Protein AF-A0A9P7ZT78-F1 (afdb_monomer_lite)

Secondary structure (DSSP, 8-state):
----EEEEEEE-----------SSSHHHHHTTTT-TTEEEEEE-HHHHHHHHTTS--EEEESSPPPTT--EEEEEE-TTT-EEEEEEEE---B-TT-S--SS-TTHHHHHTT---GGGGGGGGG----------------

Organism: NCBI:txid2614577

InterPro domains:
  IPR015947 PUA-like superfamily [SSF88697] (40-92)

Foldseek 3Di:
DQAKKKKFWAWPDDPDDDDDDPDPCPVVVVVVPDDLQEDEDEAEPLVVVCVVVVLAGMDMDSDFRPQSHFKYQYQHDPPVRGRDTMTGIHGIDQQPGQDPPNRPCNVCRNVSNDDPVVSVVSPPDPPPDPDDDDDDDDDD

pLDDT: mean 72.6, std 21.21, range [35.34, 94.69]

Radius of gyration: 20.34 Å; chains: 1; bounding box: 54×62×49 Å

Sequence (140 aa):
MSTTKAVVVTIKSRKQSQSSTQTIHHQQILLNMATKHDIFMSIKPAHMENIASGLKNHEYRKYKLPDEVRRIWFYTTAPTSAVCYIAEVSCAKEPGEVPENGGIGNADFNADRYEIADQRKIETKPSSAIHEGTQKTRPS

Structure (mmCIF, N/CA/C/O backbone):
data_AF-A0A9P7ZT78-F1
#
_entry.id   AF-A0A9P7ZT78-F1
#
loop_
_atom_site.group_PDB
_atom_site.id
_atom_site.type_symbol
_atom_site.label_atom_id
_atom_site.label_alt_id
_atom_site.label_comp_id
_atom_site.label_asym_id
_atom_site.label_entity_id
_atom_site.label_seq_id
_atom_site.pdbx_PDB_ins_code
_atom_site.Cartn_x
_atom_site.Cartn_y
_atom_site.Cartn_z
_atom_site.occupancy
_atom_site.B_iso_or_equiv
_atom_site.auth_seq_id
_atom_site.auth_comp_id
_atom_site.auth_asym_id
_atom_site.auth_atom_id
_atom_site.pdbx_PDB_model_num
ATOM 1 N N . MET A 1 1 ? 12.143 -19.283 -0.589 1.00 47.78 1 MET A N 1
ATOM 2 C CA . MET A 1 1 ? 12.228 -17.913 -0.033 1.00 47.78 1 MET A CA 1
ATOM 3 C C . MET A 1 1 ? 10.916 -17.204 -0.355 1.00 47.78 1 MET A C 1
ATOM 5 O O . MET A 1 1 ? 10.454 -17.348 -1.476 1.00 47.78 1 MET A O 1
ATOM 9 N N . SER A 1 2 ? 10.258 -16.553 0.613 1.00 50.06 2 SER A N 1
ATOM 10 C CA . SER A 1 2 ? 8.979 -15.854 0.377 1.00 50.06 2 SER A CA 1
ATOM 11 C C . SER A 1 2 ? 9.260 -14.495 -0.264 1.00 50.06 2 SER A C 1
ATOM 13 O O . SER A 1 2 ? 9.736 -13.597 0.425 1.00 50.06 2 SER A O 1
ATOM 15 N N . THR A 1 3 ? 9.004 -14.358 -1.563 1.00 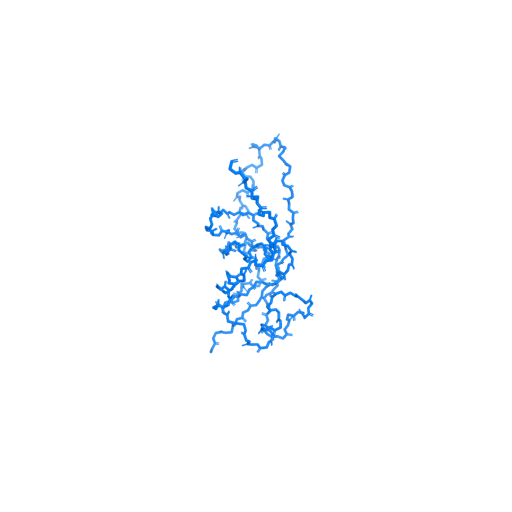63.88 3 THR A N 1
ATOM 16 C CA . THR A 1 3 ? 9.242 -13.120 -2.324 1.00 63.88 3 THR A CA 1
ATOM 17 C C . THR A 1 3 ? 8.261 -12.023 -1.906 1.00 63.88 3 THR A C 1
ATOM 19 O O . THR A 1 3 ? 7.054 -12.264 -1.820 1.00 63.88 3 THR A O 1
ATOM 22 N N . THR A 1 4 ? 8.770 -10.817 -1.654 1.00 73.31 4 THR A N 1
ATOM 23 C CA . THR A 1 4 ? 7.949 -9.620 -1.421 1.00 73.31 4 THR A CA 1
ATOM 24 C C . THR A 1 4 ? 7.203 -9.257 -2.709 1.00 73.31 4 THR A C 1
ATOM 26 O O . THR A 1 4 ? 7.767 -9.328 -3.793 1.00 73.31 4 THR A O 1
ATOM 29 N N . LYS A 1 5 ? 5.937 -8.859 -2.599 1.00 81.31 5 LYS A N 1
ATOM 30 C CA . LYS A 1 5 ? 5.072 -8.389 -3.686 1.00 81.31 5 LYS A CA 1
ATOM 31 C C . LYS A 1 5 ? 4.696 -6.935 -3.452 1.00 81.31 5 LYS A C 1
ATOM 33 O O . LYS A 1 5 ? 4.555 -6.513 -2.301 1.00 81.31 5 LYS A O 1
ATOM 38 N N . ALA A 1 6 ? 4.496 -6.189 -4.529 1.00 75.69 6 ALA A N 1
ATOM 39 C CA . ALA A 1 6 ? 4.059 -4.800 -4.481 1.00 75.69 6 ALA A CA 1
ATOM 40 C C . ALA A 1 6 ? 2.648 -4.651 -5.052 1.00 75.69 6 ALA A C 1
ATOM 42 O O . ALA A 1 6 ? 2.278 -5.358 -5.982 1.00 75.69 6 ALA A O 1
ATOM 43 N N . VAL A 1 7 ? 1.871 -3.693 -4.559 1.00 78.12 7 VAL A N 1
ATOM 44 C CA . VAL A 1 7 ? 0.658 -3.216 -5.238 1.00 78.12 7 VAL A CA 1
ATOM 45 C C . VAL A 1 7 ? 0.733 -1.711 -5.398 1.00 78.12 7 VAL A C 1
ATOM 47 O O . VAL A 1 7 ? 1.145 -1.018 -4.470 1.00 78.12 7 VAL A O 1
ATOM 50 N N . VAL A 1 8 ? 0.353 -1.197 -6.571 1.00 77.81 8 VAL A N 1
ATOM 51 C CA . VAL A 1 8 ? 0.186 0.252 -6.757 1.00 77.81 8 VAL A CA 1
ATOM 52 C C . VAL A 1 8 ? -0.916 0.702 -5.817 1.00 77.81 8 VAL A C 1
ATOM 54 O O . VAL A 1 8 ? -1.990 0.106 -5.815 1.00 77.81 8 VAL A O 1
ATOM 57 N N . VAL A 1 9 ? -0.670 1.762 -5.058 1.00 75.31 9 VAL A N 1
ATOM 58 C CA . VAL A 1 9 ? -1.671 2.353 -4.175 1.00 75.31 9 VAL A CA 1
ATOM 59 C C . VAL A 1 9 ? -1.980 3.746 -4.684 1.00 75.31 9 VAL A C 1
ATOM 61 O O . VAL A 1 9 ? -1.145 4.641 -4.612 1.00 75.31 9 VAL A O 1
ATOM 64 N N . THR A 1 10 ? -3.187 3.932 -5.211 1.00 72.31 10 THR A N 1
ATOM 65 C CA . THR A 1 10 ? -3.682 5.252 -5.610 1.00 72.31 10 THR A CA 1
ATOM 66 C C . THR A 1 10 ? -4.795 5.667 -4.660 1.00 72.31 10 THR A C 1
ATOM 68 O O . THR A 1 10 ? -5.890 5.102 -4.689 1.00 72.31 10 THR A O 1
ATOM 71 N N . ILE A 1 11 ? -4.532 6.654 -3.797 1.00 73.19 11 ILE A N 1
ATOM 72 C CA . ILE A 1 11 ? -5.579 7.222 -2.942 1.00 73.19 11 ILE A CA 1
ATOM 73 C C . ILE A 1 11 ? -6.467 8.114 -3.802 1.00 73.19 11 ILE A C 1
ATOM 75 O O . ILE A 1 11 ? -6.040 9.162 -4.287 1.00 73.19 11 ILE A O 1
ATOM 79 N N . LYS A 1 12 ? -7.740 7.742 -3.941 1.00 56.75 12 LYS A N 1
ATOM 80 C CA . LYS A 1 12 ? -8.749 8.700 -4.387 1.00 56.75 12 LYS A CA 1
ATOM 81 C C . LYS A 1 12 ? -9.072 9.598 -3.203 1.00 56.75 12 LYS A C 1
ATOM 83 O O . LYS A 1 12 ? -9.791 9.204 -2.290 1.00 56.75 12 LYS A O 1
ATOM 88 N N . SER A 1 13 ? -8.502 10.800 -3.203 1.00 43.47 13 SER A N 1
ATOM 89 C CA . SER A 1 13 ? -8.878 11.852 -2.259 1.00 43.47 13 SER A CA 1
ATOM 90 C C . SER A 1 13 ? -10.402 12.030 -2.311 1.00 43.47 13 SER A C 1
ATOM 92 O O . SER A 1 13 ? -10.973 12.367 -3.348 1.00 43.47 13 SER A O 1
ATOM 94 N N . ARG A 1 14 ? -11.081 11.763 -1.191 1.00 45.81 14 ARG A N 1
ATOM 95 C CA . ARG A 1 14 ? -12.460 12.196 -0.975 1.00 45.81 14 ARG A CA 1
ATOM 96 C C . ARG A 1 14 ? -12.425 13.257 0.115 1.00 45.81 14 ARG A C 1
ATOM 98 O O . ARG A 1 14 ? -12.356 12.926 1.294 1.00 45.81 14 ARG A O 1
ATOM 105 N N . LYS A 1 15 ? -12.530 14.532 -0.267 1.00 37.22 15 LYS A N 1
ATOM 106 C CA . LYS A 1 15 ? -13.043 15.552 0.657 1.00 37.22 15 LYS A CA 1
ATOM 107 C C . LYS A 1 15 ? -14.477 15.146 0.999 1.00 37.22 15 LYS A C 1
ATOM 109 O O . LYS A 1 15 ? -15.344 15.183 0.130 1.00 37.22 15 LYS A O 1
ATOM 114 N N . GLN A 1 16 ? -14.730 14.703 2.227 1.00 38.25 16 GLN A N 1
ATOM 115 C CA . GLN A 1 16 ? -16.103 14.565 2.701 1.00 38.25 16 GLN A CA 1
ATOM 116 C C . GLN A 1 16 ? -16.643 15.971 2.984 1.00 38.25 16 GLN A C 1
ATOM 118 O O . GLN A 1 16 ? -16.274 16.583 3.981 1.00 38.25 16 GLN A O 1
ATOM 123 N N . SER A 1 17 ? -17.502 16.494 2.108 1.00 37.69 17 SER A N 1
ATOM 124 C CA . SER A 1 17 ? -18.487 17.487 2.532 1.00 37.69 17 SER A CA 1
ATOM 125 C C . SER A 1 17 ? -19.637 16.729 3.194 1.00 37.69 17 SER A C 1
ATOM 127 O O . SER A 1 17 ? -20.194 15.788 2.625 1.00 37.69 17 SER A O 1
ATOM 129 N N . GLN A 1 18 ? -19.962 17.089 4.433 1.00 38.69 18 GLN A N 1
ATOM 130 C CA . GLN A 1 18 ? -21.164 16.586 5.087 1.00 38.69 18 GLN A CA 1
ATOM 131 C C . GLN A 1 18 ? -22.381 17.238 4.419 1.00 38.69 18 GLN A C 1
ATOM 133 O O . GLN A 1 18 ? -22.514 18.458 4.429 1.00 38.69 18 GLN A O 1
ATOM 138 N N . SER A 1 19 ? -23.270 16.431 3.840 1.00 38.62 19 SER A N 1
ATOM 139 C CA . SER A 1 19 ? -24.644 16.843 3.555 1.00 38.62 19 SER A CA 1
ATOM 140 C C . SER A 1 19 ? -25.603 15.745 4.006 1.00 38.62 19 SER A C 1
ATOM 142 O O . SER A 1 19 ? -25.396 14.552 3.776 1.00 38.62 19 SER A O 1
ATOM 144 N N . SER A 1 20 ? -26.608 16.185 4.749 1.00 47.03 20 SER A N 1
ATOM 145 C CA . SER A 1 20 ? -27.579 15.423 5.516 1.00 47.03 20 SER A CA 1
ATOM 146 C C . SER A 1 20 ? -28.669 14.821 4.630 1.00 47.03 20 SER A C 1
ATOM 148 O O . SER A 1 20 ? -29.655 15.486 4.324 1.00 47.03 20 SER A O 1
ATOM 150 N N . THR A 1 21 ? -28.552 13.545 4.259 1.00 43.66 21 THR A N 1
ATOM 151 C CA . THR A 1 21 ? -29.731 12.714 3.929 1.00 43.66 21 THR A CA 1
ATOM 152 C C . THR A 1 21 ? -29.418 11.234 4.159 1.00 43.66 21 THR A C 1
ATOM 154 O O . THR A 1 21 ? -29.275 10.428 3.243 1.00 43.66 21 THR A O 1
ATOM 157 N N . GLN A 1 22 ? -29.226 10.873 5.424 1.00 55.59 22 GLN A N 1
ATOM 158 C CA . GLN A 1 22 ? -28.696 9.579 5.841 1.00 55.59 22 GLN A CA 1
ATOM 159 C C . GLN A 1 22 ? -29.794 8.766 6.534 1.00 55.59 22 GLN A C 1
ATOM 161 O O . GLN A 1 22 ? -29.801 8.656 7.753 1.00 55.59 22 GLN A O 1
ATOM 166 N N . THR A 1 23 ? -30.774 8.232 5.794 1.00 42.44 23 THR A N 1
ATOM 167 C CA . THR A 1 23 ? -31.719 7.266 6.403 1.00 42.44 23 THR A CA 1
ATOM 168 C C . THR A 1 23 ? -32.253 6.204 5.437 1.00 42.44 23 THR A C 1
ATOM 170 O O . THR A 1 23 ? -32.383 5.058 5.846 1.00 42.44 23 THR A O 1
ATOM 173 N N . ILE A 1 24 ? -32.458 6.486 4.142 1.00 45.22 24 ILE A N 1
ATOM 174 C CA . ILE A 1 24 ? -33.071 5.491 3.227 1.00 45.22 24 ILE A CA 1
ATOM 175 C C . ILE A 1 24 ? -32.034 4.652 2.439 1.00 45.22 24 ILE A C 1
ATOM 177 O O . ILE A 1 24 ? -32.293 3.499 2.115 1.00 45.22 24 ILE A O 1
ATOM 181 N N . HIS A 1 25 ? -30.799 5.132 2.238 1.00 49.66 25 HIS A N 1
ATOM 182 C CA . HIS A 1 25 ? -29.732 4.356 1.568 1.00 49.66 25 HIS A CA 1
ATOM 183 C C . HIS A 1 25 ? -28.991 3.345 2.466 1.00 49.66 25 HIS A C 1
ATOM 185 O O . HIS A 1 25 ? -28.163 2.577 1.974 1.00 49.66 25 HIS A O 1
ATOM 191 N N . HIS A 1 26 ? -29.262 3.327 3.774 1.00 43.81 26 HIS A N 1
ATOM 192 C CA . HIS A 1 26 ? -28.486 2.534 4.733 1.00 43.81 26 HIS A CA 1
ATOM 193 C C . HIS A 1 26 ? -28.674 1.016 4.550 1.00 43.81 26 HIS A C 1
ATOM 195 O O . HIS A 1 26 ? -27.724 0.259 4.731 1.00 43.81 26 HIS A O 1
ATOM 201 N N . GLN A 1 27 ? -29.853 0.563 4.107 1.00 41.97 27 GLN A N 1
ATOM 202 C CA . GLN A 1 27 ? -30.130 -0.873 3.955 1.00 41.97 27 GLN A CA 1
ATOM 203 C C . GLN A 1 27 ? -29.657 -1.459 2.612 1.00 41.97 27 GLN A C 1
ATOM 205 O O . GLN A 1 27 ? -29.278 -2.626 2.565 1.00 41.97 27 GLN A O 1
ATOM 210 N N . GLN A 1 28 ? -29.565 -0.657 1.543 1.00 44.84 28 GLN A N 1
ATOM 211 C CA . GLN A 1 28 ? -29.076 -1.137 0.238 1.00 44.84 28 GLN A CA 1
ATOM 212 C C . GLN A 1 28 ? -27.539 -1.209 0.165 1.00 44.84 28 GLN A C 1
ATOM 214 O O . GLN A 1 28 ? -26.981 -1.977 -0.613 1.00 44.84 28 GLN A O 1
ATOM 219 N N . ILE A 1 29 ? -26.841 -0.413 0.982 1.00 49.38 29 ILE A N 1
ATOM 220 C CA . ILE A 1 29 ? -25.375 -0.321 0.996 1.00 49.38 29 ILE A CA 1
ATOM 221 C C . ILE A 1 29 ? -24.736 -1.501 1.752 1.00 49.38 29 ILE A C 1
ATOM 223 O O . ILE A 1 29 ? -23.662 -1.952 1.366 1.00 49.38 29 ILE A O 1
ATOM 227 N N . LEU A 1 30 ? -25.404 -2.060 2.768 1.00 44.56 30 LEU A N 1
ATOM 228 C CA . LEU A 1 30 ? -24.874 -3.172 3.571 1.00 44.56 30 LEU A CA 1
ATOM 229 C C . LEU A 1 30 ? -24.900 -4.532 2.849 1.00 44.56 30 LEU A C 1
ATOM 231 O O . LEU A 1 30 ? -24.096 -5.404 3.167 1.00 44.56 30 LEU A O 1
ATOM 235 N N . LEU A 1 31 ? -25.753 -4.704 1.833 1.00 43.78 31 LEU A N 1
ATOM 236 C CA . LEU A 1 31 ? -25.910 -5.973 1.106 1.00 43.78 31 LEU A CA 1
ATOM 237 C C . LEU A 1 31 ? -24.877 -6.205 -0.013 1.00 43.78 31 LEU A C 1
ATOM 239 O O . LEU A 1 31 ? -24.851 -7.285 -0.594 1.00 43.78 31 LEU A O 1
ATOM 243 N N . ASN A 1 32 ? -23.993 -5.238 -0.288 1.00 47.53 32 ASN A N 1
ATOM 244 C CA . ASN A 1 32 ? -22.931 -5.373 -1.297 1.00 47.53 32 ASN A CA 1
ATOM 245 C C . ASN A 1 32 ? -21.506 -5.329 -0.697 1.00 47.53 32 ASN A C 1
ATOM 247 O O . ASN A 1 32 ? -20.524 -5.195 -1.419 1.00 47.53 32 ASN A O 1
ATOM 251 N N . MET A 1 33 ? -21.377 -5.406 0.632 1.00 46.31 33 MET A N 1
ATOM 252 C CA . MET A 1 33 ? -20.143 -5.091 1.382 1.00 46.31 33 MET A CA 1
ATOM 253 C C . MET A 1 33 ? -19.169 -6.262 1.583 1.00 46.31 33 MET A C 1
ATOM 255 O O . MET A 1 33 ? -18.256 -6.176 2.398 1.00 46.31 33 MET A O 1
ATOM 259 N N . ALA A 1 34 ? -19.325 -7.350 0.835 1.00 52.81 34 ALA A N 1
ATOM 260 C CA . ALA A 1 34 ? -18.327 -8.416 0.785 1.00 52.81 34 ALA A CA 1
ATOM 261 C C . ALA A 1 34 ? -18.131 -8.894 -0.655 1.00 52.81 34 ALA A C 1
ATOM 263 O O . ALA A 1 34 ? -18.138 -10.089 -0.947 1.00 52.81 34 ALA A O 1
ATOM 264 N N . THR A 1 35 ? -17.981 -7.959 -1.595 1.00 58.97 35 THR A N 1
ATOM 265 C CA . THR A 1 35 ? -17.410 -8.344 -2.888 1.00 58.97 35 THR A CA 1
ATOM 266 C C . THR A 1 35 ? -15.938 -8.695 -2.664 1.00 58.97 35 THR A C 1
ATOM 268 O O . THR A 1 35 ? -15.252 -8.013 -1.904 1.00 58.97 35 THR A O 1
ATOM 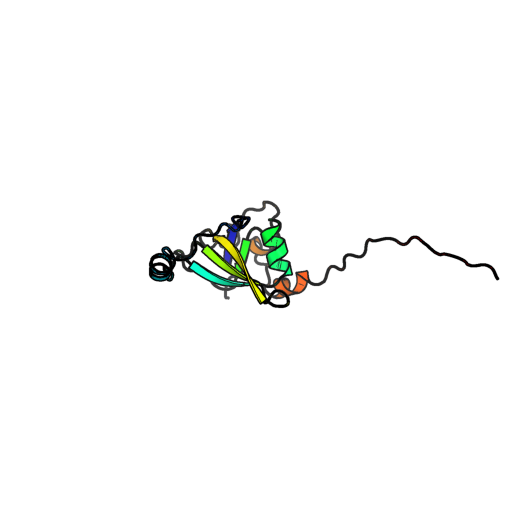271 N N . LYS A 1 36 ? -15.421 -9.738 -3.328 1.00 65.19 36 LYS A N 1
ATOM 272 C CA . LYS A 1 36 ? -14.005 -10.178 -3.260 1.00 65.19 36 LYS A CA 1
ATOM 273 C C . LYS A 1 36 ? -12.982 -9.082 -3.637 1.00 65.19 36 LYS A C 1
ATOM 275 O O . LYS A 1 36 ? -11.782 -9.331 -3.642 1.00 65.19 36 LYS A O 1
ATOM 280 N N . HIS A 1 37 ? -13.458 -7.889 -3.986 1.00 89.25 37 HIS A N 1
ATOM 281 C CA . HIS A 1 37 ? -12.693 -6.753 -4.467 1.00 89.25 37 HIS A CA 1
ATOM 282 C C . HIS A 1 37 ? -12.200 -5.816 -3.354 1.00 89.25 37 HIS A C 1
ATOM 284 O O . HIS A 1 37 ? -11.303 -5.017 -3.618 1.00 89.25 37 HIS A O 1
ATOM 290 N N . ASP A 1 38 ? -12.746 -5.901 -2.137 1.00 90.69 38 ASP A N 1
ATOM 291 C CA . ASP A 1 38 ? -12.405 -5.005 -1.027 1.00 90.69 38 ASP A CA 1
ATOM 292 C C . ASP A 1 38 ? -11.715 -5.751 0.115 1.00 90.69 38 ASP A C 1
ATOM 294 O O . ASP A 1 38 ? -12.191 -6.794 0.561 1.00 90.69 38 ASP A O 1
ATOM 298 N N . ILE A 1 39 ? -10.619 -5.190 0.632 1.00 90.25 39 ILE A N 1
ATOM 299 C CA . ILE A 1 39 ? -9.941 -5.710 1.828 1.00 90.25 39 ILE A CA 1
ATOM 300 C C . ILE A 1 39 ? -9.628 -4.598 2.829 1.00 90.25 39 ILE A C 1
ATOM 302 O O . ILE A 1 39 ? -9.511 -3.428 2.463 1.00 90.25 39 ILE A O 1
ATOM 306 N N . PHE A 1 40 ? -9.412 -4.983 4.086 1.00 91.88 40 PHE A N 1
ATOM 307 C CA . PHE A 1 40 ? -8.823 -4.117 5.105 1.00 91.88 40 PHE A CA 1
ATOM 308 C C . PHE A 1 40 ? -7.326 -4.376 5.236 1.00 91.88 40 PHE A C 1
ATOM 310 O O . PHE A 1 40 ? -6.866 -5.517 5.166 1.00 91.88 40 PHE A O 1
ATOM 317 N N . MET A 1 41 ? -6.562 -3.311 5.465 1.00 90.06 41 MET A N 1
ATOM 318 C CA . MET A 1 41 ? -5.123 -3.400 5.663 1.00 90.06 41 MET A CA 1
ATOM 319 C C . MET A 1 41 ? -4.667 -2.428 6.744 1.00 90.06 41 MET A C 1
ATOM 321 O O . MET A 1 41 ? -4.847 -1.219 6.626 1.00 90.06 41 MET A O 1
ATOM 325 N N . SER A 1 42 ? -4.028 -2.955 7.786 1.00 91.69 42 SER A N 1
ATOM 326 C CA . SER A 1 42 ? -3.368 -2.118 8.785 1.00 91.69 42 SER A CA 1
ATOM 327 C C . SER A 1 42 ? -2.085 -1.513 8.219 1.00 91.69 42 SER A C 1
ATOM 329 O O . SER A 1 42 ? -1.322 -2.200 7.525 1.00 91.69 42 SER A O 1
ATOM 331 N N . ILE A 1 43 ? -1.835 -0.247 8.547 1.00 90.44 43 ILE A N 1
ATOM 332 C CA . ILE A 1 43 ? -0.657 0.508 8.120 1.00 90.44 43 ILE A CA 1
ATOM 333 C C . ILE A 1 43 ? -0.222 1.507 9.200 1.00 90.44 43 ILE A C 1
ATOM 335 O O . ILE A 1 43 ? -1.053 2.061 9.918 1.00 90.44 43 ILE A O 1
ATOM 339 N N . LYS A 1 44 ? 1.088 1.740 9.343 1.00 91.50 44 LYS A N 1
ATOM 340 C CA . LYS A 1 44 ? 1.605 2.741 10.290 1.00 91.50 44 LYS A CA 1
ATOM 341 C C . LYS A 1 44 ? 1.361 4.175 9.778 1.00 91.50 44 LYS A C 1
ATOM 343 O O . LYS A 1 44 ? 1.443 4.381 8.564 1.00 91.50 44 LYS A O 1
ATOM 348 N N . PRO A 1 45 ? 1.198 5.171 10.674 1.00 92.38 45 PRO A N 1
ATOM 349 C CA . PRO A 1 45 ? 1.003 6.578 10.306 1.00 92.38 45 PRO A CA 1
ATOM 350 C C . PRO A 1 45 ? 2.010 7.117 9.281 1.00 92.38 45 PRO A C 1
ATOM 352 O O . PRO A 1 45 ? 1.595 7.578 8.225 1.00 92.38 45 PRO A O 1
ATOM 355 N N . ALA A 1 46 ? 3.319 6.948 9.506 1.00 90.56 46 ALA A N 1
ATOM 356 C CA . ALA A 1 46 ? 4.353 7.472 8.601 1.00 90.56 46 ALA A CA 1
ATOM 357 C C . ALA A 1 46 ? 4.270 6.904 7.168 1.00 90.56 46 ALA A C 1
ATOM 359 O O . ALA A 1 46 ? 4.536 7.596 6.188 1.00 90.56 46 ALA A O 1
ATOM 360 N N . HIS A 1 47 ? 3.880 5.634 7.014 1.00 89.38 47 HIS A N 1
ATOM 361 C CA . HIS A 1 47 ? 3.647 5.062 5.682 1.00 89.38 47 HIS A CA 1
ATOM 362 C C . HIS A 1 47 ? 2.382 5.620 5.061 1.00 89.38 47 HIS A C 1
ATOM 364 O O . HIS A 1 47 ? 2.375 5.925 3.872 1.00 89.38 47 HIS A O 1
ATOM 370 N N . MET A 1 48 ? 1.330 5.778 5.863 1.00 91.94 48 MET A N 1
ATOM 371 C CA . MET A 1 48 ? 0.081 6.338 5.378 1.00 91.94 48 MET A CA 1
ATOM 372 C C . MET A 1 48 ? 0.256 7.785 4.907 1.00 91.94 48 MET A C 1
ATOM 374 O O . MET A 1 48 ? -0.266 8.135 3.856 1.00 91.94 48 MET A O 1
ATOM 378 N N . GLU A 1 49 ? 1.040 8.597 5.615 1.00 91.88 49 GLU A N 1
ATOM 379 C CA . GLU A 1 49 ? 1.400 9.961 5.209 1.00 91.88 49 GLU A CA 1
ATOM 380 C C . GLU A 1 49 ? 2.165 9.981 3.881 1.00 91.88 49 GLU A C 1
ATOM 382 O O . GLU A 1 49 ? 1.831 10.755 2.982 1.00 91.88 49 GLU A O 1
ATOM 387 N N . ASN A 1 50 ? 3.142 9.087 3.705 1.00 91.88 50 ASN A N 1
ATOM 388 C CA . ASN A 1 50 ? 3.879 8.968 2.445 1.00 91.88 50 ASN A CA 1
ATOM 389 C C . ASN A 1 50 ? 2.981 8.527 1.281 1.00 91.88 50 ASN A C 1
ATOM 391 O O . ASN A 1 50 ? 3.149 8.998 0.160 1.00 91.88 50 ASN A O 1
ATOM 395 N N . ILE A 1 51 ? 2.018 7.638 1.527 1.00 91.94 51 ILE A N 1
ATOM 396 C CA . ILE A 1 51 ? 1.058 7.218 0.499 1.00 91.94 51 ILE A CA 1
ATOM 397 C C . ILE A 1 51 ? 0.072 8.353 0.195 1.00 91.94 51 ILE A C 1
ATOM 399 O O . ILE A 1 51 ? -0.194 8.636 -0.970 1.00 91.94 51 ILE A O 1
ATOM 403 N N . ALA A 1 52 ? -0.441 9.043 1.215 1.00 90.62 52 ALA A N 1
ATOM 404 C CA . ALA A 1 52 ? -1.389 10.144 1.049 1.00 90.62 52 ALA A CA 1
ATOM 405 C C . ALA A 1 52 ? -0.784 11.370 0.359 1.00 90.62 52 ALA A C 1
ATOM 407 O O . ALA A 1 52 ? -1.481 12.051 -0.389 1.00 90.62 52 ALA A O 1
ATOM 408 N N . SER A 1 53 ? 0.511 11.614 0.556 1.00 90.06 53 SER A N 1
ATOM 409 C CA . SER A 1 53 ? 1.277 12.632 -0.172 1.00 90.06 53 SER A CA 1
ATOM 410 C C . SER A 1 53 ? 1.747 12.175 -1.560 1.00 90.06 53 SER A C 1
ATOM 412 O O . SER A 1 53 ? 2.273 12.984 -2.319 1.00 90.06 53 SER A O 1
ATOM 414 N N . GLY A 1 54 ? 1.566 10.897 -1.912 1.00 89.25 54 GLY A N 1
ATOM 415 C CA . GLY A 1 54 ? 1.995 10.318 -3.188 1.00 89.25 54 GLY A CA 1
ATOM 416 C C . GLY A 1 54 ? 3.489 9.987 -3.282 1.00 89.25 54 GLY A C 1
ATOM 417 O O . GLY A 1 54 ? 3.918 9.432 -4.291 1.00 89.25 54 GLY A O 1
ATOM 418 N N . LEU A 1 55 ? 4.277 10.262 -2.236 1.00 90.38 55 LEU A N 1
ATOM 419 C CA . LEU A 1 55 ? 5.702 9.916 -2.165 1.00 90.38 55 LEU A CA 1
ATOM 420 C C . LEU A 1 55 ? 5.928 8.397 -2.199 1.00 90.38 55 LEU A C 1
ATOM 422 O O . LEU A 1 55 ? 6.889 7.910 -2.793 1.00 90.38 55 LEU A O 1
ATOM 426 N N . LYS A 1 56 ? 5.026 7.630 -1.580 1.00 90.88 56 LYS A N 1
ATOM 427 C CA . LYS A 1 56 ? 4.987 6.166 -1.651 1.00 90.88 56 LYS A CA 1
ATOM 428 C C . LYS A 1 56 ? 3.812 5.737 -2.523 1.00 90.88 56 LYS A C 1
ATOM 430 O O . LYS A 1 56 ? 2.668 5.755 -2.089 1.00 90.88 56 LYS A O 1
ATOM 435 N N . ASN A 1 57 ? 4.104 5.316 -3.748 1.00 91.69 57 ASN A N 1
ATOM 436 C CA . ASN A 1 57 ? 3.084 4.951 -4.737 1.00 91.69 57 ASN A CA 1
ATOM 437 C C . ASN A 1 57 ? 2.842 3.434 -4.858 1.00 91.69 57 ASN A C 1
ATOM 439 O O . ASN A 1 57 ? 1.930 3.013 -5.571 1.00 91.69 57 ASN A O 1
ATOM 443 N N . HIS A 1 58 ? 3.620 2.615 -4.143 1.00 92.25 58 HIS A N 1
ATOM 444 C CA . HIS A 1 58 ? 3.413 1.172 -4.029 1.00 92.25 58 HIS A CA 1
ATOM 445 C C . HIS A 1 58 ? 3.500 0.723 -2.567 1.00 92.25 58 HIS A C 1
ATOM 447 O O . HIS A 1 58 ? 4.379 1.166 -1.822 1.00 92.25 58 HIS 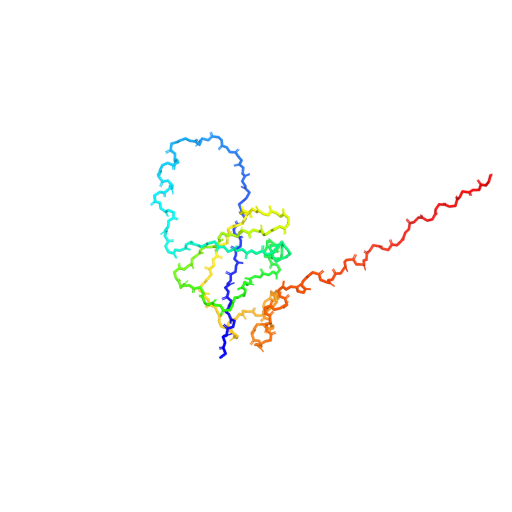A O 1
ATOM 453 N N . GLU A 1 59 ? 2.606 -0.174 -2.156 1.00 92.00 59 GLU A N 1
ATOM 454 C CA . GLU A 1 59 ? 2.643 -0.858 -0.860 1.00 92.00 59 GLU A CA 1
ATOM 455 C C . GLU A 1 59 ? 3.217 -2.264 -1.027 1.00 92.00 59 GLU A C 1
ATOM 457 O O . GLU A 1 59 ? 2.844 -2.987 -1.949 1.00 92.00 59 GLU A O 1
ATOM 462 N N . TYR A 1 60 ? 4.124 -2.648 -0.127 1.00 90.31 60 TYR A N 1
ATOM 463 C CA . TYR A 1 60 ? 4.925 -3.869 -0.247 1.00 90.31 60 TYR A CA 1
ATOM 464 C C . TYR A 1 60 ? 4.563 -4.870 0.854 1.00 90.31 60 TYR A C 1
ATOM 466 O O . TYR A 1 60 ? 4.539 -4.520 2.037 1.00 90.31 60 TYR A O 1
ATOM 474 N N . ARG A 1 61 ? 4.305 -6.131 0.491 1.00 87.56 61 ARG A N 1
ATOM 475 C CA . ARG A 1 61 ? 3.896 -7.209 1.409 1.00 87.56 61 ARG A CA 1
ATOM 476 C C . ARG A 1 61 ? 4.598 -8.520 1.076 1.00 87.56 61 ARG A C 1
ATOM 478 O O . ARG A 1 61 ? 4.915 -8.785 -0.069 1.00 87.56 61 ARG A O 1
ATOM 485 N N . LYS A 1 62 ? 4.800 -9.393 2.067 1.00 83.19 62 LYS A N 1
ATOM 486 C CA . LYS A 1 62 ? 5.378 -10.741 1.853 1.00 83.19 62 LYS A CA 1
ATOM 487 C C . LYS A 1 62 ? 4.451 -11.713 1.121 1.00 83.19 62 LYS A C 1
ATOM 489 O O . LYS A 1 62 ? 4.877 -12.804 0.764 1.00 83.19 62 LYS A O 1
ATOM 494 N N . TYR A 1 63 ? 3.187 -11.342 0.964 1.00 84.00 63 TYR A N 1
ATOM 495 C CA . TYR A 1 63 ? 2.157 -12.153 0.340 1.00 84.00 63 TYR A CA 1
ATOM 496 C C . TYR A 1 63 ? 1.554 -11.399 -0.841 1.00 84.00 63 TYR A C 1
ATOM 498 O O . TYR A 1 63 ? 1.438 -10.171 -0.817 1.00 84.00 63 TYR A O 1
ATOM 506 N N . LYS A 1 64 ? 1.158 -12.156 -1.865 1.00 84.94 64 LYS A N 1
ATOM 507 C CA . LYS A 1 64 ? 0.406 -11.637 -3.004 1.00 84.94 64 LYS A CA 1
ATOM 508 C C . LYS A 1 64 ? -1.033 -11.374 -2.558 1.00 84.94 64 LYS A C 1
ATOM 510 O O . LYS A 1 64 ? -1.628 -12.219 -1.889 1.00 84.94 64 LYS A O 1
ATOM 515 N N . LEU A 1 65 ? -1.588 -10.218 -2.915 1.00 86.81 65 LEU A N 1
ATOM 516 C CA . LEU A 1 65 ? -3.034 -10.028 -2.811 1.00 86.81 65 LEU A CA 1
ATOM 517 C C . LEU A 1 65 ? -3.739 -10.865 -3.891 1.00 86.81 65 LEU A C 1
ATOM 519 O O . LEU A 1 65 ? -3.167 -11.039 -4.968 1.00 86.81 65 LEU A O 1
ATOM 523 N N . PRO A 1 66 ? -4.957 -11.375 -3.634 1.00 88.75 66 PRO A N 1
ATOM 524 C CA . PRO A 1 66 ? -5.780 -11.957 -4.690 1.00 88.75 66 PRO A CA 1
ATOM 525 C C . PRO A 1 66 ? -5.958 -10.967 -5.850 1.00 88.75 66 PRO A C 1
ATOM 527 O O . PRO A 1 66 ? -6.129 -9.768 -5.616 1.00 88.75 66 PRO A O 1
ATOM 530 N N . ASP A 1 67 ? -5.925 -11.458 -7.091 1.00 88.12 67 ASP A N 1
ATOM 531 C CA . ASP A 1 67 ? -5.992 -10.617 -8.299 1.00 88.12 67 ASP A CA 1
ATOM 532 C C . ASP A 1 67 ? -7.361 -9.922 -8.452 1.00 88.12 67 ASP A C 1
ATOM 534 O O . ASP A 1 67 ? -7.524 -8.952 -9.197 1.00 88.12 67 ASP A O 1
ATOM 538 N N . GLU A 1 68 ? -8.363 -10.393 -7.711 1.00 89.31 68 GLU A N 1
ATOM 539 C CA . GLU A 1 68 ? -9.674 -9.775 -7.617 1.00 89.31 68 GLU A CA 1
ATOM 540 C C . GLU A 1 68 ? -9.663 -8.496 -6.779 1.00 89.31 68 GLU A C 1
ATOM 542 O O . GLU A 1 68 ? -10.554 -7.673 -6.972 1.00 89.31 68 GLU A O 1
ATOM 547 N N . VAL A 1 69 ? -8.698 -8.280 -5.879 1.00 90.38 69 VAL A N 1
ATOM 548 C CA . VAL A 1 69 ? -8.685 -7.094 -5.009 1.00 90.38 69 VAL A CA 1
ATOM 549 C C . VAL A 1 69 ? -8.518 -5.827 -5.846 1.00 90.38 69 VAL A C 1
ATOM 551 O O . VAL A 1 69 ? -7.567 -5.682 -6.608 1.00 90.38 69 VAL A O 1
ATOM 554 N N . ARG A 1 70 ? -9.446 -4.881 -5.681 1.00 90.31 70 ARG A N 1
ATOM 555 C CA . ARG A 1 70 ? -9.458 -3.578 -6.364 1.00 90.31 70 ARG A CA 1
ATOM 556 C C . ARG A 1 70 ? -9.369 -2.402 -5.415 1.00 90.31 70 ARG A C 1
ATOM 558 O O . ARG A 1 70 ? -8.934 -1.336 -5.848 1.00 90.31 70 ARG A O 1
ATOM 565 N N . ARG A 1 71 ? -9.766 -2.560 -4.148 1.00 91.69 71 ARG A N 1
ATOM 566 C CA . ARG A 1 71 ? -9.664 -1.487 -3.156 1.00 91.69 71 ARG A CA 1
ATOM 567 C C . ARG A 1 71 ? -9.171 -1.988 -1.810 1.00 91.69 71 ARG A C 1
ATOM 569 O O . ARG A 1 71 ? -9.504 -3.083 -1.357 1.00 91.69 71 ARG A O 1
ATOM 576 N N . ILE A 1 72 ? -8.396 -1.132 -1.158 1.00 92.12 72 ILE A N 1
ATOM 577 C CA . ILE A 1 72 ? -7.883 -1.351 0.188 1.00 92.12 72 ILE A CA 1
ATOM 578 C C . ILE A 1 72 ? -8.403 -0.242 1.093 1.00 92.12 72 ILE A C 1
ATOM 580 O O . ILE A 1 72 ? -8.192 0.939 0.821 1.00 92.12 72 ILE A O 1
ATOM 584 N N . TRP A 1 73 ? -9.048 -0.638 2.185 1.00 93.81 73 TRP A N 1
ATOM 585 C CA . TRP A 1 73 ? -9.419 0.225 3.297 1.00 93.81 73 TRP A CA 1
ATOM 586 C C . TRP A 1 73 ? -8.280 0.212 4.313 1.00 93.81 73 TRP A C 1
ATOM 588 O O . TRP A 1 73 ? -8.020 -0.805 4.965 1.00 93.81 73 TRP A O 1
ATOM 598 N N . PHE A 1 74 ? -7.569 1.330 4.430 1.00 91.25 74 PHE A N 1
ATOM 599 C CA . PHE A 1 74 ? -6.430 1.433 5.329 1.00 91.25 74 PHE A CA 1
ATOM 600 C C . PHE A 1 74 ? -6.878 1.791 6.739 1.00 91.25 74 PHE A C 1
ATOM 602 O O . PHE A 1 74 ? -7.389 2.886 6.980 1.00 91.25 74 PHE A O 1
ATOM 609 N N . TYR A 1 75 ? -6.629 0.871 7.669 1.00 92.56 75 TYR A N 1
ATOM 610 C CA . TYR A 1 75 ? -6.651 1.151 9.097 1.00 92.56 75 TYR A CA 1
ATOM 611 C C . TYR A 1 75 ? -5.285 1.703 9.503 1.00 92.56 75 TYR A C 1
ATOM 613 O O . TYR A 1 75 ? -4.293 0.968 9.559 1.00 92.56 75 TYR A O 1
ATOM 621 N N . THR A 1 76 ? -5.220 3.000 9.780 1.00 91.44 76 THR A N 1
ATOM 622 C CA . THR A 1 76 ? -4.008 3.610 10.319 1.00 91.44 76 THR A CA 1
ATOM 623 C C . THR A 1 76 ? -3.897 3.226 11.788 1.00 91.44 76 THR A C 1
ATOM 625 O O . THR A 1 76 ? -4.815 3.476 12.570 1.00 91.44 76 THR A O 1
ATOM 628 N N . THR A 1 77 ? -2.784 2.603 12.174 1.00 91.00 77 THR A N 1
ATOM 629 C CA . THR A 1 77 ? -2.549 2.179 13.561 1.00 91.00 77 THR A CA 1
ATOM 630 C C . THR A 1 77 ? -2.390 3.379 14.503 1.00 91.00 77 THR A C 1
ATOM 632 O O . THR A 1 77 ? -2.487 4.535 14.088 1.00 91.00 77 THR A O 1
ATOM 635 N N . ALA A 1 78 ? -2.138 3.120 15.788 1.00 90.69 78 ALA A N 1
ATOM 636 C CA . ALA A 1 78 ? -1.907 4.170 16.776 1.00 90.69 78 ALA A CA 1
ATOM 637 C C . ALA A 1 78 ? -0.858 5.208 16.299 1.00 90.69 78 ALA A C 1
ATOM 639 O O . ALA A 1 78 ? 0.114 4.821 15.638 1.00 90.69 78 ALA A O 1
ATOM 640 N N . PRO A 1 79 ? -1.046 6.504 16.622 1.00 94.69 79 PRO A N 1
ATOM 641 C CA . PRO A 1 79 ? -2.110 7.048 17.477 1.00 94.69 79 PRO A CA 1
ATOM 642 C C . PRO A 1 79 ? -3.452 7.286 16.763 1.00 94.69 79 PRO A C 1
ATOM 644 O O . PRO A 1 79 ? -4.439 7.556 17.435 1.00 94.69 79 PRO A O 1
ATOM 647 N N . THR A 1 80 ? -3.517 7.178 15.432 1.00 92.94 80 THR A N 1
ATOM 648 C CA . THR A 1 80 ? -4.746 7.450 14.667 1.00 92.94 80 THR A CA 1
ATOM 649 C C . THR A 1 80 ? -5.850 6.438 14.967 1.00 92.94 80 THR A C 1
ATOM 651 O O . THR A 1 80 ? -6.988 6.833 15.196 1.00 92.94 80 THR A O 1
ATOM 654 N N . SER A 1 81 ? -5.510 5.144 14.975 1.00 94.31 81 SER A N 1
ATOM 655 C CA . SER A 1 81 ? -6.412 4.031 15.316 1.00 94.31 81 SER A CA 1
ATOM 656 C C . SER A 1 81 ? -7.776 4.085 14.610 1.00 94.31 81 SER A C 1
ATOM 658 O O . SER A 1 81 ? -8.819 3.853 15.221 1.00 94.31 81 SER A O 1
ATOM 660 N N . ALA A 1 82 ? -7.780 4.411 13.315 1.00 91.12 82 ALA A N 1
ATOM 661 C CA . ALA A 1 82 ? -9.001 4.597 12.538 1.00 91.12 82 ALA A CA 1
ATOM 662 C C . ALA A 1 82 ? -8.805 4.247 11.058 1.00 91.12 82 ALA A C 1
ATOM 664 O O . ALA A 1 82 ? -7.695 4.294 10.521 1.00 91.12 82 ALA A O 1
ATOM 665 N N . VAL A 1 83 ? -9.910 3.918 10.383 1.00 91.69 83 VAL A N 1
ATOM 666 C CA . VAL A 1 83 ? -9.943 3.775 8.923 1.00 91.69 83 VAL A CA 1
ATOM 667 C C . VAL A 1 83 ? -10.147 5.155 8.307 1.00 91.69 83 VAL A C 1
ATOM 669 O O . VAL A 1 83 ? -11.242 5.709 8.375 1.00 91.69 83 VAL A O 1
ATOM 672 N N . CYS A 1 84 ? -9.090 5.720 7.725 1.00 83.88 84 CYS A N 1
ATOM 673 C CA . CYS A 1 84 ? -9.112 7.092 7.199 1.00 83.88 84 CYS A CA 1
ATOM 674 C C . CYS A 1 84 ? -9.028 7.160 5.671 1.00 83.88 84 CYS A C 1
ATOM 676 O O . CYS A 1 84 ? -9.435 8.159 5.081 1.00 83.88 84 CYS A O 1
ATOM 678 N N . TYR A 1 85 ? -8.506 6.113 5.026 1.00 87.38 85 TYR A N 1
ATOM 679 C CA . TYR A 1 85 ? -8.185 6.138 3.603 1.00 87.38 85 TYR A CA 1
ATOM 680 C C . TYR A 1 85 ? -8.698 4.895 2.889 1.00 87.38 85 TYR A C 1
ATOM 682 O O . TYR A 1 85 ? -8.662 3.785 3.421 1.00 87.38 85 TYR A O 1
ATOM 690 N N . ILE A 1 86 ? -9.129 5.100 1.647 1.00 90.50 86 ILE A N 1
ATOM 691 C CA . ILE A 1 86 ? -9.418 4.038 0.690 1.00 90.50 86 ILE A CA 1
ATOM 692 C C . ILE A 1 86 ? -8.505 4.273 -0.504 1.00 90.50 86 ILE A C 1
ATOM 694 O O . ILE A 1 86 ? -8.439 5.389 -1.027 1.00 90.50 86 ILE A O 1
ATOM 698 N N . ALA A 1 87 ? -7.818 3.229 -0.943 1.00 89.56 87 ALA A N 1
ATOM 699 C CA . ALA A 1 87 ? -7.047 3.265 -2.171 1.00 89.56 87 ALA A CA 1
ATOM 700 C C . ALA A 1 87 ? -7.615 2.304 -3.199 1.00 89.56 87 ALA A C 1
ATOM 702 O O . ALA A 1 87 ? -8.057 1.211 -2.854 1.00 89.56 87 ALA A O 1
ATOM 703 N N . GLU A 1 88 ? -7.546 2.707 -4.460 1.00 91.44 88 GLU A N 1
ATOM 704 C CA . GLU A 1 88 ? -7.652 1.780 -5.577 1.00 91.44 88 GLU A CA 1
ATOM 705 C C . GLU A 1 88 ? -6.284 1.166 -5.849 1.00 91.44 88 GLU A C 1
ATOM 707 O O . GLU A 1 88 ? -5.253 1.843 -5.742 1.00 91.44 88 GLU A O 1
ATOM 712 N N . VAL A 1 89 ? -6.288 -0.122 -6.181 1.00 90.62 89 VAL A N 1
ATOM 713 C CA . VAL A 1 89 ? -5.065 -0.891 -6.393 1.00 90.62 89 VAL A CA 1
ATOM 714 C C . VAL A 1 89 ? -5.070 -1.633 -7.721 1.00 90.62 89 VAL A C 1
ATOM 716 O O . VAL A 1 89 ? -6.116 -2.014 -8.251 1.00 90.62 89 VAL A O 1
ATOM 719 N N . SER A 1 90 ? -3.868 -1.816 -8.263 1.00 89.50 90 SER A N 1
ATOM 720 C CA . SER A 1 90 ? -3.616 -2.691 -9.407 1.00 89.50 90 SER A CA 1
ATOM 721 C C . SER A 1 90 ? -3.458 -4.147 -8.966 1.00 89.50 90 SER A C 1
ATOM 723 O O . SER A 1 90 ? -3.380 -4.442 -7.772 1.00 89.50 90 SER A O 1
ATOM 725 N N . CYS A 1 91 ? -3.281 -5.044 -9.939 1.00 88.00 91 CYS A N 1
ATOM 726 C CA . CYS A 1 91 ? -2.725 -6.368 -9.674 1.00 88.00 91 CYS A CA 1
ATOM 727 C C . CYS A 1 91 ? -1.362 -6.259 -8.972 1.00 88.00 91 CYS A C 1
ATOM 729 O O . CYS A 1 91 ? -0.664 -5.238 -9.088 1.00 88.00 91 CYS A O 1
ATOM 731 N N . ALA A 1 92 ? -0.999 -7.320 -8.252 1.00 89.56 92 ALA A N 1
ATOM 732 C CA . ALA A 1 92 ? 0.304 -7.423 -7.617 1.00 89.56 92 ALA A CA 1
ATOM 733 C C . ALA A 1 92 ? 1.430 -7.448 -8.658 1.00 89.56 92 A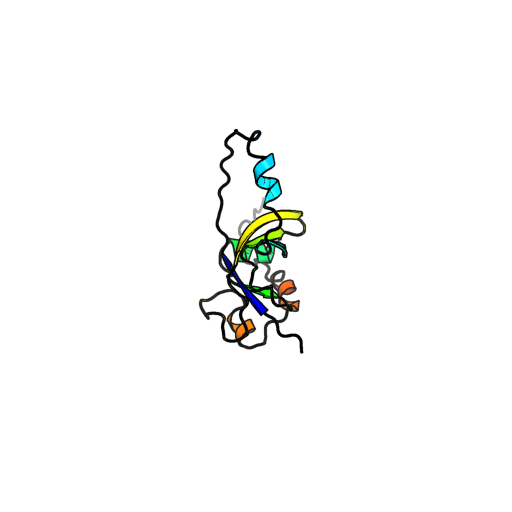LA A C 1
ATOM 735 O O . ALA A 1 92 ? 1.261 -7.991 -9.747 1.00 89.56 92 ALA A O 1
ATOM 736 N N . LYS A 1 93 ? 2.564 -6.865 -8.278 1.00 91.12 93 LYS A N 1
ATOM 737 C CA . LYS A 1 93 ? 3.788 -6.753 -9.062 1.00 91.12 93 LYS A CA 1
ATOM 738 C C . LYS A 1 93 ? 4.938 -7.478 -8.383 1.00 91.12 93 LYS A C 1
ATOM 740 O O . LYS A 1 93 ? 5.030 -7.506 -7.148 1.00 91.12 93 LYS A O 1
ATOM 745 N N . GLU A 1 94 ? 5.815 -8.005 -9.216 1.00 90.25 94 GLU A N 1
ATOM 746 C CA . GLU A 1 94 ? 7.074 -8.651 -8.879 1.00 90.25 94 GLU A CA 1
ATOM 747 C C . GLU A 1 94 ? 8.256 -7.669 -8.963 1.00 90.25 94 GLU A C 1
ATOM 749 O O . GLU A 1 94 ? 8.156 -6.625 -9.621 1.00 90.25 94 GLU A O 1
ATOM 754 N N . PRO A 1 95 ? 9.387 -7.982 -8.306 1.00 90.44 95 PRO A N 1
ATOM 755 C CA . PRO A 1 95 ? 10.647 -7.278 -8.522 1.00 90.44 95 PRO A CA 1
ATOM 756 C C . PRO A 1 95 ? 10.974 -7.151 -10.019 1.00 90.44 95 PRO A C 1
ATOM 758 O O . PRO A 1 95 ? 10.935 -8.129 -10.763 1.00 90.44 95 PRO A O 1
ATOM 761 N N . GLY A 1 96 ? 11.259 -5.927 -10.465 1.00 90.88 96 GLY A N 1
ATOM 762 C CA . GLY A 1 96 ? 11.506 -5.573 -11.866 1.00 90.88 96 GLY A CA 1
ATOM 763 C C . GLY A 1 96 ? 10.284 -5.007 -12.602 1.00 90.88 96 GLY A C 1
ATOM 764 O O . GLY A 1 96 ? 10.445 -4.389 -13.652 1.00 90.88 96 GLY A O 1
ATOM 765 N N . GLU A 1 97 ? 9.071 -5.152 -12.057 1.00 91.94 97 GLU A N 1
ATOM 766 C CA . GLU A 1 97 ? 7.827 -4.670 -12.685 1.00 91.94 97 GLU A CA 1
ATOM 767 C C . GLU A 1 97 ? 7.350 -3.309 -12.147 1.00 91.94 97 GLU A C 1
ATOM 769 O O . GLU A 1 97 ? 6.403 -2.706 -12.669 1.00 91.94 97 GLU A O 1
ATOM 774 N N . VAL A 1 98 ? 7.961 -2.806 -11.071 1.00 91.38 98 VAL A N 1
ATOM 775 C CA . VAL A 1 98 ? 7.606 -1.504 -10.496 1.00 91.38 98 VAL A CA 1
ATOM 776 C C . VAL A 1 98 ? 8.308 -0.389 -11.285 1.00 91.38 98 VAL A C 1
ATOM 778 O O . VAL A 1 98 ? 9.518 -0.443 -11.461 1.00 91.38 98 VAL A O 1
ATOM 781 N N . PRO A 1 99 ? 7.609 0.656 -11.763 1.00 89.88 99 PRO A N 1
ATOM 782 C CA . PRO A 1 99 ? 8.274 1.758 -12.456 1.00 89.88 99 PRO A CA 1
ATOM 783 C C . PRO A 1 99 ? 9.245 2.531 -11.551 1.00 89.88 99 PRO A C 1
ATOM 785 O O . PRO A 1 99 ? 8.888 2.918 -10.435 1.00 89.88 99 PRO A O 1
ATOM 788 N N . GLU A 1 100 ? 10.428 2.861 -12.070 1.00 86.62 100 GLU A N 1
ATOM 789 C CA . GLU A 1 100 ? 11.429 3.717 -11.408 1.00 86.62 100 GLU A CA 1
ATOM 790 C C . GLU A 1 100 ? 11.075 5.210 -11.529 1.00 86.62 100 GLU A C 1
ATOM 792 O O . GLU A 1 100 ? 11.832 6.031 -12.039 1.00 86.62 100 GLU A O 1
ATOM 797 N N . ASN A 1 101 ? 9.871 5.572 -11.088 1.00 86.19 101 ASN A N 1
ATOM 798 C CA . ASN A 1 101 ? 9.321 6.927 -11.182 1.00 86.19 101 ASN A CA 1
ATOM 799 C C . ASN A 1 101 ? 9.515 7.761 -9.900 1.00 86.19 101 ASN A C 1
ATOM 801 O O . ASN A 1 101 ? 8.769 8.711 -9.667 1.00 86.19 101 ASN A O 1
ATOM 805 N N . GLY A 1 102 ? 10.480 7.388 -9.053 1.00 83.44 102 GLY A N 1
ATOM 806 C CA . GLY A 1 102 ? 10.803 8.103 -7.813 1.00 83.44 102 GLY A CA 1
ATOM 807 C C . GLY A 1 102 ? 9.945 7.746 -6.592 1.00 83.44 102 GLY A C 1
ATOM 808 O O . GLY A 1 102 ? 10.066 8.404 -5.563 1.00 83.44 102 GLY A O 1
ATOM 809 N N . GLY A 1 103 ? 9.098 6.713 -6.668 1.00 89.94 103 GLY A N 1
ATOM 810 C CA . GLY A 1 103 ? 8.352 6.218 -5.508 1.00 89.94 103 GLY A CA 1
ATOM 811 C C . GLY A 1 103 ? 9.266 5.629 -4.427 1.00 89.94 103 GLY A C 1
ATOM 812 O O . GLY A 1 103 ? 10.197 4.877 -4.726 1.00 89.94 103 GLY A O 1
ATOM 813 N N . ILE A 1 104 ? 8.989 5.943 -3.157 1.00 90.81 104 ILE A N 1
ATOM 814 C CA . ILE A 1 104 ? 9.760 5.427 -2.017 1.00 90.81 104 ILE A CA 1
ATOM 815 C C . ILE A 1 104 ? 9.771 3.890 -2.036 1.00 90.81 104 ILE A C 1
ATOM 817 O O . ILE A 1 104 ? 8.733 3.238 -1.883 1.00 90.81 104 ILE A O 1
ATOM 821 N N . GLY A 1 105 ? 10.975 3.324 -2.150 1.00 89.06 105 GLY A N 1
ATOM 822 C CA . GLY A 1 105 ? 11.230 1.885 -2.100 1.00 89.06 105 GLY A CA 1
ATOM 823 C C . GLY A 1 105 ? 11.168 1.153 -3.441 1.00 89.06 105 GLY A C 1
ATOM 824 O O . GLY A 1 105 ? 11.422 -0.046 -3.441 1.00 89.06 105 GLY A O 1
ATOM 825 N N . ASN A 1 106 ? 10.866 1.828 -4.560 1.00 92.31 106 ASN A N 1
ATOM 826 C CA . ASN A 1 106 ? 10.742 1.176 -5.873 1.00 92.31 106 ASN A CA 1
ATOM 827 C C . ASN A 1 106 ? 12.064 0.516 -6.307 1.00 92.31 106 ASN A C 1
ATOM 829 O O . ASN A 1 106 ? 12.088 -0.689 -6.547 1.00 92.31 106 ASN A O 1
ATOM 833 N N . ALA A 1 107 ? 13.164 1.276 -6.290 1.00 91.56 107 ALA A N 1
ATOM 834 C CA . ALA A 1 107 ? 14.493 0.787 -6.665 1.00 91.56 107 ALA A CA 1
ATOM 835 C C . ALA A 1 107 ? 14.981 -0.375 -5.789 1.00 91.56 107 ALA A C 1
ATOM 837 O O . ALA A 1 107 ? 15.566 -1.338 -6.283 1.00 91.56 107 ALA A O 1
ATOM 838 N N . ASP A 1 108 ? 14.730 -0.308 -4.479 1.00 90.12 108 ASP A N 1
ATOM 839 C CA . ASP A 1 108 ? 15.121 -1.380 -3.563 1.00 90.12 108 ASP A CA 1
ATOM 840 C C . ASP A 1 108 ? 14.247 -2.621 -3.730 1.00 90.12 108 ASP A C 1
ATOM 842 O O . ASP A 1 108 ? 14.753 -3.736 -3.639 1.00 90.12 108 ASP A O 1
ATOM 846 N N . PHE A 1 109 ? 12.956 -2.451 -4.022 1.00 90.44 109 PHE A N 1
ATOM 847 C CA . PHE A 1 109 ? 12.058 -3.561 -4.330 1.00 90.44 109 PHE A CA 1
ATOM 848 C C . PHE A 1 109 ? 12.454 -4.268 -5.621 1.00 90.44 109 PHE A C 1
ATOM 850 O O . PHE A 1 109 ? 12.594 -5.487 -5.624 1.00 90.44 109 PHE A O 1
ATOM 857 N N . ASN A 1 110 ? 12.700 -3.513 -6.691 1.00 91.56 110 ASN A N 1
ATOM 858 C CA . ASN A 1 110 ? 13.103 -4.077 -7.975 1.00 91.56 110 ASN A CA 1
ATOM 859 C C . ASN A 1 110 ? 14.470 -4.759 -7.941 1.00 91.56 110 ASN A C 1
ATOM 861 O O . ASN A 1 110 ? 14.720 -5.651 -8.743 1.00 91.56 110 ASN A O 1
ATOM 865 N N . ALA A 1 111 ? 15.342 -4.356 -7.019 1.00 90.56 111 ALA A N 1
ATOM 866 C CA . ALA A 1 111 ? 16.643 -4.975 -6.830 1.00 90.56 111 ALA A CA 1
ATOM 867 C C . ALA A 1 111 ? 16.654 -6.095 -5.773 1.00 90.56 111 ALA A C 1
ATOM 869 O O . ALA A 1 111 ? 17.734 -6.482 -5.330 1.00 90.56 111 ALA A O 1
ATOM 870 N N . ASP A 1 112 ? 15.485 -6.572 -5.327 1.00 87.62 112 ASP A N 1
ATOM 871 C CA . ASP A 1 112 ? 15.339 -7.601 -4.284 1.00 87.62 112 ASP A CA 1
ATOM 872 C C . ASP A 1 112 ? 15.988 -7.245 -2.930 1.00 87.62 112 ASP A C 1
ATOM 874 O O . ASP A 1 112 ? 16.284 -8.109 -2.104 1.00 87.62 112 ASP A O 1
ATOM 878 N N . ARG A 1 113 ? 16.178 -5.951 -2.655 1.00 85.94 113 ARG A N 1
ATOM 879 C CA . ARG A 1 113 ? 16.749 -5.434 -1.399 1.00 85.94 113 ARG A CA 1
ATOM 880 C C . ARG A 1 113 ? 15.704 -4.885 -0.436 1.00 85.94 113 ARG A C 1
ATOM 882 O O . ARG A 1 113 ? 16.055 -4.409 0.639 1.00 85.94 113 ARG A O 1
ATOM 889 N N . TYR A 1 114 ? 14.425 -4.915 -0.803 1.00 79.06 114 TYR A N 1
ATOM 890 C CA . TYR A 1 114 ? 13.373 -4.370 0.047 1.00 79.06 114 TYR A CA 1
ATOM 891 C C . TYR A 1 114 ? 13.101 -5.279 1.247 1.00 79.06 114 TYR A C 1
ATOM 893 O O . TYR A 1 114 ? 12.367 -6.271 1.163 1.00 79.06 114 TYR A O 1
ATOM 901 N N . GLU A 1 115 ? 13.655 -4.915 2.400 1.00 68.38 115 GLU A N 1
ATOM 902 C CA . GLU A 1 115 ? 13.367 -5.596 3.651 1.00 68.38 115 GLU A CA 1
ATOM 903 C C . GLU A 1 115 ? 12.116 -5.017 4.319 1.00 68.38 115 GLU A C 1
ATOM 905 O O . GLU A 1 115 ? 11.999 -3.822 4.571 1.00 68.38 115 GLU A O 1
ATOM 910 N N . ILE A 1 116 ? 11.183 -5.877 4.742 1.00 59.75 116 ILE A N 1
ATOM 911 C CA . ILE A 1 116 ? 10.035 -5.435 5.560 1.00 59.75 116 ILE A CA 1
ATOM 912 C C . ILE A 1 116 ? 10.492 -4.805 6.892 1.00 59.75 116 ILE A C 1
ATOM 914 O O . ILE A 1 116 ? 9.766 -4.004 7.480 1.00 59.75 116 ILE A O 1
ATOM 918 N N . ALA A 1 117 ? 11.700 -5.114 7.376 1.00 50.91 117 ALA A N 1
ATOM 919 C CA . ALA A 1 117 ? 12.284 -4.424 8.524 1.00 50.91 117 ALA A CA 1
ATOM 920 C C . ALA A 1 117 ? 12.479 -2.915 8.267 1.00 50.91 117 ALA A C 1
ATOM 922 O O . ALA A 1 117 ? 12.343 -2.128 9.204 1.00 50.91 117 ALA A O 1
ATOM 923 N N . ASP A 1 118 ? 12.673 -2.494 7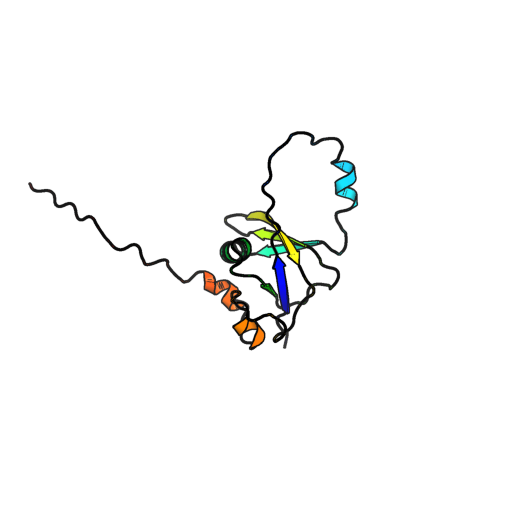.014 1.00 51.16 118 ASP A N 1
ATOM 924 C CA . ASP A 1 118 ? 12.788 -1.084 6.629 1.00 51.16 118 ASP A CA 1
ATOM 925 C C . ASP A 1 118 ? 11.443 -0.346 6.666 1.00 51.16 118 ASP A C 1
ATOM 927 O O . ASP A 1 118 ? 11.418 0.869 6.866 1.00 51.16 118 ASP A O 1
ATOM 931 N N . GLN A 1 119 ? 10.306 -1.062 6.666 1.00 51.88 119 GLN A N 1
ATOM 932 C CA . GLN A 1 119 ? 9.012 -0.464 7.033 1.00 51.88 119 GLN A CA 1
ATOM 933 C C . GLN A 1 119 ? 9.016 0.073 8.475 1.00 51.88 119 GLN A C 1
ATOM 935 O O . GLN A 1 119 ? 8.188 0.908 8.834 1.00 51.88 119 GLN A O 1
ATOM 940 N N . ARG A 1 120 ? 9.947 -0.368 9.327 1.00 50.59 120 ARG A N 1
ATOM 941 C CA . ARG A 1 120 ? 10.119 0.171 10.683 1.00 50.59 120 ARG A CA 1
ATOM 942 C C . ARG A 1 120 ? 11.151 1.301 10.751 1.00 50.59 120 ARG A C 1
ATOM 944 O O . ARG A 1 120 ? 11.189 1.980 11.763 1.00 50.59 120 ARG A O 1
ATOM 951 N N . LYS A 1 121 ? 11.967 1.521 9.712 1.00 48.38 121 LYS A N 1
ATOM 952 C CA . LYS A 1 121 ? 13.081 2.492 9.731 1.00 48.38 121 LYS A CA 1
ATOM 953 C C . LYS A 1 121 ? 12.725 3.894 9.224 1.00 48.38 121 LYS A C 1
ATOM 955 O O . LYS A 1 121 ? 13.503 4.816 9.433 1.00 48.38 121 LYS A O 1
ATOM 960 N N . ILE A 1 122 ? 11.542 4.106 8.633 1.00 52.56 122 ILE A N 1
ATOM 961 C CA . ILE A 1 122 ? 11.066 5.466 8.279 1.00 52.56 122 ILE A CA 1
ATOM 962 C C . ILE A 1 122 ? 10.912 6.358 9.539 1.00 52.56 122 ILE A C 1
ATOM 964 O O . ILE A 1 122 ? 10.902 7.579 9.438 1.00 52.56 122 ILE A O 1
ATOM 968 N N . GLU A 1 123 ? 10.895 5.765 10.739 1.00 47.34 123 GLU A N 1
ATOM 969 C CA . GLU A 1 123 ? 10.874 6.452 12.040 1.00 47.34 123 GLU A CA 1
ATOM 970 C C . GLU A 1 123 ? 12.177 7.203 12.411 1.00 47.34 123 GLU A C 1
ATOM 972 O O . GLU A 1 123 ? 12.145 7.995 13.348 1.00 47.34 123 GLU A O 1
ATOM 977 N N . THR A 1 124 ? 13.319 7.013 11.726 1.00 36.25 124 THR A N 1
ATOM 978 C CA . THR A 1 124 ? 14.627 7.482 12.252 1.00 36.25 124 THR A CA 1
ATOM 979 C C . THR A 1 124 ? 15.312 8.631 11.506 1.00 36.25 124 THR A C 1
ATOM 981 O O . THR A 1 124 ? 16.507 8.838 11.715 1.00 36.25 124 THR A O 1
ATOM 984 N N . LYS A 1 125 ? 14.624 9.422 10.671 1.00 35.41 125 LYS A N 1
ATOM 985 C CA . LYS A 1 125 ? 15.169 10.734 10.262 1.00 35.41 125 LYS A CA 1
ATOM 986 C C . LYS A 1 125 ? 14.570 11.838 11.138 1.00 35.41 125 LYS A C 1
ATOM 988 O O . LYS A 1 125 ? 13.462 12.286 10.848 1.00 35.41 125 LYS A O 1
ATOM 993 N N . PRO A 1 126 ? 15.263 12.296 12.199 1.00 35.78 126 PRO A N 1
ATOM 994 C CA . PRO A 1 126 ? 14.850 13.504 12.888 1.00 35.78 126 PRO A CA 1
ATOM 995 C C . PRO A 1 126 ? 14.962 14.685 11.921 1.00 35.78 126 PRO A C 1
ATOM 997 O O . PRO A 1 126 ? 15.973 14.870 11.242 1.00 35.78 126 PRO A O 1
ATOM 1000 N N . SER A 1 127 ? 13.904 15.488 11.874 1.00 43.34 127 SER A N 1
ATOM 1001 C CA . SER A 1 127 ? 13.882 16.809 11.254 1.00 43.34 127 SER A CA 1
ATOM 1002 C C . SER A 1 127 ? 14.778 17.765 12.054 1.00 43.34 127 SER A C 1
ATOM 1004 O O . SER A 1 127 ? 14.294 18.636 12.770 1.00 43.34 127 SER A O 1
ATOM 1006 N N . SER A 1 128 ? 16.098 17.593 11.987 1.00 47.47 128 SER A N 1
ATOM 1007 C CA . SER A 1 128 ? 17.061 18.541 12.547 1.00 47.47 128 SER A CA 1
ATOM 1008 C C . SER A 1 128 ? 17.457 19.561 11.480 1.00 47.47 128 SER A C 1
ATOM 1010 O O . SER A 1 128 ? 18.508 19.441 10.856 1.00 47.47 128 SER A O 1
ATOM 1012 N N . ALA A 1 129 ? 16.587 20.545 11.257 1.00 42.22 129 ALA A N 1
ATOM 1013 C CA . ALA A 1 129 ? 16.932 21.812 10.613 1.00 42.22 129 ALA A CA 1
ATOM 1014 C C . ALA A 1 129 ? 15.865 22.877 10.924 1.00 42.22 129 ALA A C 1
ATOM 1016 O O . ALA A 1 129 ? 15.164 23.354 10.039 1.00 42.22 129 ALA A O 1
ATOM 1017 N N . ILE A 1 130 ? 15.744 23.261 12.196 1.00 41.12 130 ILE A N 1
ATOM 1018 C CA . ILE A 1 130 ? 15.344 24.631 12.528 1.00 41.12 130 ILE A CA 1
ATOM 1019 C C . ILE A 1 130 ? 16.486 25.181 13.368 1.00 41.12 130 ILE A C 1
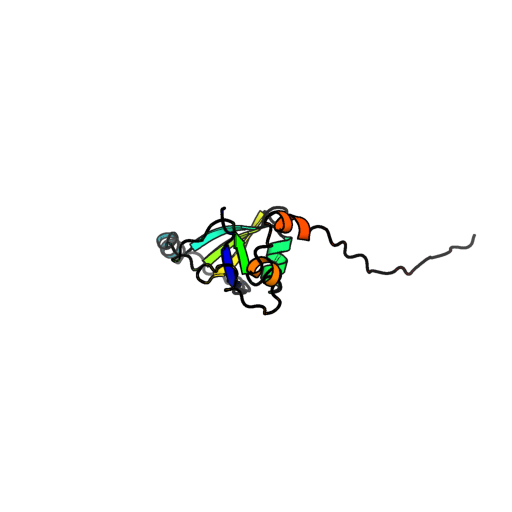ATOM 1021 O O . ILE A 1 130 ? 16.679 24.805 14.522 1.00 41.12 130 ILE A O 1
ATOM 1025 N N . HIS A 1 131 ? 17.325 25.951 12.686 1.00 37.62 131 HIS A N 1
ATOM 1026 C CA . HIS A 1 131 ? 18.488 26.620 13.233 1.00 37.62 131 HIS A CA 1
ATOM 1027 C C . HIS A 1 131 ? 18.052 27.718 14.209 1.00 37.62 131 HIS A C 1
ATOM 1029 O O . HIS A 1 131 ? 16.993 28.329 14.065 1.00 37.62 131 HIS A O 1
ATOM 1035 N N . GLU A 1 132 ? 18.897 27.895 15.213 1.00 40.12 132 GLU A N 1
ATOM 1036 C CA . GLU A 1 132 ? 18.782 28.766 16.370 1.00 40.12 132 GLU A CA 1
ATOM 1037 C C . GLU A 1 132 ? 18.558 30.241 16.021 1.00 40.12 132 GLU A C 1
ATOM 1039 O O . GLU A 1 132 ? 19.055 30.761 15.025 1.00 40.12 132 GLU A O 1
ATOM 1044 N N . GLY A 1 133 ? 17.887 30.948 16.929 1.00 35.34 133 GLY A N 1
ATOM 1045 C CA . GLY A 1 133 ? 17.884 32.402 16.928 1.00 35.34 133 GLY A CA 1
ATOM 1046 C C . GLY A 1 133 ? 16.900 32.979 17.929 1.00 35.34 133 GLY A C 1
ATOM 1047 O O . GLY A 1 133 ? 15.776 33.284 17.554 1.00 35.34 133 GLY A O 1
ATOM 1048 N N . THR A 1 134 ? 17.311 33.112 19.194 1.00 38.41 134 THR A N 1
ATOM 1049 C CA . THR A 1 134 ? 17.143 34.323 20.030 1.00 38.41 134 THR A CA 1
ATOM 1050 C C . THR A 1 134 ? 17.718 34.035 21.421 1.00 38.41 134 THR A C 1
ATOM 1052 O O . THR A 1 134 ? 17.039 33.499 22.295 1.00 38.41 134 THR A O 1
ATOM 1055 N N . GLN A 1 135 ? 18.977 34.419 21.648 1.00 43.59 135 GLN A N 1
ATOM 1056 C CA . GLN A 1 135 ? 19.465 34.676 23.002 1.00 43.59 135 GLN A CA 1
ATOM 1057 C C . GLN A 1 135 ? 18.962 36.059 23.426 1.00 43.59 135 GLN A C 1
ATOM 1059 O O . GLN A 1 135 ? 19.289 37.062 22.794 1.00 43.59 135 GLN A O 1
ATOM 1064 N N . LYS A 1 136 ? 18.161 36.120 24.493 1.00 45.69 136 LYS A N 1
ATOM 1065 C CA . LYS A 1 136 ? 17.787 37.373 25.154 1.00 45.69 136 LYS A CA 1
ATOM 1066 C C . LYS A 1 136 ? 18.634 37.509 26.415 1.00 45.69 136 LYS A C 1
ATOM 1068 O O . LYS A 1 136 ? 18.344 36.881 27.430 1.00 45.69 136 LYS A O 1
ATOM 1073 N N . THR A 1 137 ? 19.692 38.308 26.342 1.00 55.59 137 THR A N 1
ATOM 1074 C CA . THR A 1 137 ? 20.422 38.772 27.523 1.00 55.59 137 THR A CA 1
ATOM 1075 C C . THR A 1 137 ? 19.570 39.815 28.255 1.00 55.59 137 THR A C 1
ATOM 1077 O O . THR A 1 137 ? 18.963 40.694 27.643 1.00 55.59 137 THR A O 1
ATOM 1080 N N . ARG A 1 138 ? 19.476 39.691 29.581 1.00 40.47 138 ARG A N 1
ATOM 1081 C CA . ARG A 1 138 ? 18.865 40.675 30.485 1.00 40.47 138 ARG A CA 1
ATOM 1082 C C . ARG A 1 138 ? 19.999 41.300 31.303 1.00 40.47 138 ARG A C 1
ATOM 1084 O O . ARG A 1 138 ? 20.730 40.524 31.915 1.00 40.47 138 ARG A O 1
ATOM 1091 N N . PRO A 1 139 ? 20.171 42.631 31.335 1.00 60.22 139 PRO A N 1
ATOM 1092 C CA . PRO A 1 139 ? 21.058 43.250 32.305 1.00 60.22 139 PRO A CA 1
ATOM 1093 C C . PRO A 1 139 ? 20.335 43.500 33.637 1.00 60.22 139 PRO A C 1
ATOM 1095 O O . PRO A 1 139 ? 19.100 43.559 33.688 1.00 60.22 139 PRO A O 1
ATOM 1098 N N . SER A 1 140 ? 21.165 43.559 34.678 1.00 59.03 140 SER A N 1
ATOM 1099 C CA . SER A 1 140 ? 20.877 43.660 36.112 1.00 59.03 140 SER A CA 1
ATOM 1100 C C . SER A 1 140 ? 20.048 44.868 36.527 1.00 59.03 140 SER A C 1
ATOM 1102 O O . SER A 1 140 ? 20.230 45.946 35.921 1.00 59.03 140 SER A O 1
#